Protein AF-A0A9D6SQY4-F1 (afdb_monomer_lite)

Radius of gyration: 19.08 Å; chains: 1; bounding box: 24×56×50 Å

Sequence (77 aa):
MITVHQKNPKGHPANPMSDRELEAKFLKQVDDVLAKKQSRALLDALWTLEELDDINKLLSLMRAPAAATSAVTGGIT

Foldseek 3Di:
DDDDDDPADECRPVHDDDPVRVLVVQLVVCVVFAPSVLSVVLSVCVVPVVVDPDCVVNVVSVDGDPDPPPDPPPDDD

Structure (mmCIF, N/CA/C/O backbone):
data_AF-A0A9D6SQY4-F1
#
_entry.id   AF-A0A9D6SQY4-F1
#
loop_
_atom_site.group_PDB
_atom_site.id
_atom_site.type_symbol
_atom_site.label_atom_id
_atom_site.label_alt_id
_atom_site.label_comp_id
_atom_site.label_asym_id
_atom_site.label_entity_id
_atom_site.label_seq_id
_atom_site.pdbx_PDB_ins_code
_atom_site.Cartn_x
_atom_site.Cartn_y
_atom_site.Cartn_z
_atom_site.occupancy
_atom_site.B_iso_or_equiv
_atom_site.auth_seq_id
_atom_site.auth_comp_id
_atom_site.auth_asym_id
_atom_site.auth_atom_id
_atom_site.pdbx_PDB_model_num
ATOM 1 N N . MET A 1 1 ? 0.843 -25.271 -31.799 1.00 55.12 1 MET A N 1
ATOM 2 C CA . MET A 1 1 ? 1.739 -24.661 -30.795 1.00 55.12 1 MET A CA 1
ATOM 3 C C . MET A 1 1 ? 2.366 -23.439 -31.439 1.00 55.12 1 MET A C 1
ATOM 5 O O . MET A 1 1 ? 3.024 -23.589 -32.455 1.00 55.12 1 MET A O 1
ATOM 9 N N . ILE A 1 2 ? 2.071 -22.245 -30.932 1.00 67.94 2 ILE A N 1
ATOM 10 C CA . ILE A 1 2 ? 2.597 -20.974 -31.448 1.00 67.94 2 ILE A CA 1
ATOM 11 C C . ILE A 1 2 ? 3.416 -20.329 -30.333 1.00 67.94 2 ILE A C 1
ATOM 13 O O . ILE A 1 2 ? 2.912 -20.151 -29.227 1.00 67.94 2 ILE A O 1
ATOM 17 N N . THR A 1 3 ? 4.684 -20.035 -30.610 1.00 72.94 3 THR A N 1
ATOM 18 C CA . THR A 1 3 ? 5.602 -19.421 -29.644 1.00 72.94 3 THR A CA 1
ATOM 19 C C . THR A 1 3 ? 5.591 -17.912 -29.850 1.00 72.94 3 THR A C 1
ATOM 21 O O . THR A 1 3 ? 5.975 -17.430 -30.912 1.00 72.94 3 THR A O 1
ATOM 24 N N . VAL A 1 4 ? 5.152 -17.160 -28.839 1.00 79.88 4 VAL A N 1
ATOM 25 C CA . VAL A 1 4 ? 5.217 -15.692 -28.814 1.00 79.88 4 VAL A CA 1
ATOM 26 C C . VAL A 1 4 ? 6.358 -15.272 -27.896 1.00 79.88 4 VAL A C 1
ATOM 28 O O . VAL A 1 4 ? 6.370 -15.612 -26.716 1.00 79.88 4 VAL A O 1
ATOM 31 N N . HIS A 1 5 ? 7.317 -14.518 -28.435 1.00 74.62 5 HIS A N 1
ATOM 32 C CA . HIS A 1 5 ? 8.352 -13.857 -27.647 1.00 74.62 5 HIS A CA 1
ATOM 33 C C . HIS A 1 5 ? 7.895 -12.435 -27.317 1.00 74.62 5 HIS A C 1
ATOM 35 O O . HIS A 1 5 ? 7.728 -11.606 -28.212 1.00 74.62 5 HIS A O 1
ATOM 41 N N . GLN A 1 6 ? 7.691 -12.145 -26.033 1.00 75.56 6 GLN A N 1
ATOM 42 C CA . GLN A 1 6 ? 7.338 -10.809 -25.570 1.00 75.56 6 GLN A CA 1
ATOM 43 C C . GLN A 1 6 ? 8.557 -10.163 -24.914 1.00 75.56 6 GLN A C 1
ATOM 45 O O . GLN A 1 6 ? 8.956 -10.532 -23.814 1.00 75.56 6 GLN A O 1
ATOM 50 N N . LYS A 1 7 ? 9.150 -9.194 -25.617 1.00 76.94 7 LYS A N 1
ATOM 51 C CA . LYS A 1 7 ? 10.395 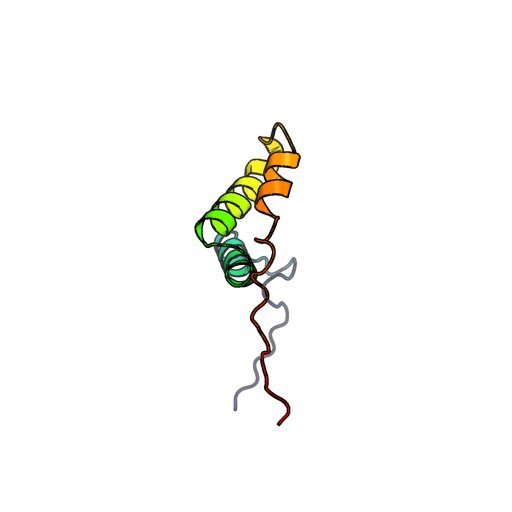-8.528 -25.211 1.00 76.94 7 LYS A CA 1
ATOM 52 C C . LYS A 1 7 ? 10.249 -7.713 -23.917 1.00 76.94 7 LYS A C 1
ATOM 54 O O . LYS A 1 7 ? 11.183 -7.672 -23.130 1.00 76.94 7 LYS A O 1
ATOM 59 N N . ASN A 1 8 ? 9.078 -7.106 -23.690 1.00 77.50 8 ASN A N 1
ATOM 60 C CA . ASN A 1 8 ? 8.789 -6.276 -22.516 1.00 77.50 8 ASN A CA 1
ATOM 61 C C . ASN A 1 8 ? 7.515 -6.773 -21.805 1.00 77.50 8 ASN A C 1
ATOM 63 O O . ASN A 1 8 ? 6.407 -6.443 -22.250 1.00 77.50 8 ASN A O 1
ATOM 67 N N . PRO A 1 9 ? 7.635 -7.557 -20.721 1.00 79.44 9 PRO A N 1
ATOM 68 C CA . PRO A 1 9 ? 6.474 -7.986 -19.946 1.00 79.44 9 PRO A CA 1
ATOM 69 C C . PRO A 1 9 ? 5.769 -6.787 -19.289 1.00 79.44 9 PRO A C 1
ATOM 71 O O . PRO A 1 9 ? 6.389 -5.753 -19.031 1.00 79.44 9 PRO A O 1
ATOM 74 N N . LYS A 1 10 ? 4.463 -6.913 -19.014 1.00 76.25 10 LYS A N 1
ATOM 75 C CA . LYS A 1 10 ? 3.705 -5.869 -18.301 1.00 76.25 10 LYS A CA 1
ATOM 76 C C . LYS A 1 10 ? 4.301 -5.606 -16.917 1.00 76.25 10 LYS A C 1
ATOM 78 O O . LYS A 1 10 ? 4.574 -6.542 -16.168 1.00 76.25 10 LYS A O 1
ATOM 83 N N . GLY A 1 11 ? 4.466 -4.329 -16.582 1.00 74.81 11 GLY A N 1
ATOM 84 C CA . GLY A 1 11 ? 5.159 -3.875 -15.375 1.00 74.81 11 GLY A CA 1
ATOM 85 C C . GLY A 1 11 ? 6.648 -3.581 -15.585 1.00 74.81 11 GLY A C 1
ATOM 86 O O . GLY A 1 11 ? 7.293 -3.081 -14.670 1.00 74.81 11 GLY A O 1
ATOM 87 N N . HIS A 1 12 ? 7.203 -3.840 -16.775 1.00 79.94 12 HIS A N 1
ATOM 88 C CA . HIS A 1 12 ? 8.516 -3.314 -17.153 1.00 79.94 12 HIS A CA 1
ATOM 89 C C . HIS A 1 12 ? 8.440 -1.779 -17.295 1.00 79.94 12 HIS A C 1
ATOM 91 O O . HIS A 1 12 ? 7.410 -1.285 -17.752 1.00 79.94 12 HIS A O 1
ATOM 97 N N . PRO A 1 13 ? 9.508 -1.004 -17.020 1.00 78.44 13 PRO A N 1
ATOM 98 C CA . PRO A 1 13 ? 9.497 0.453 -17.222 1.00 78.44 13 PRO A CA 1
ATOM 99 C C . PRO A 1 13 ? 9.071 0.884 -18.636 1.00 78.44 13 PRO A C 1
ATOM 101 O O . PRO A 1 13 ? 8.441 1.916 -18.822 1.00 78.44 13 PRO A O 1
ATOM 104 N N . ALA A 1 14 ? 9.374 0.051 -19.637 1.00 77.06 14 ALA A N 1
ATOM 105 C CA . ALA A 1 14 ? 8.986 0.247 -21.040 1.00 77.06 14 ALA A CA 1
ATOM 106 C C . ALA A 1 14 ? 7.585 -0.301 -21.413 1.00 77.06 14 ALA A C 1
ATOM 108 O O . ALA A 1 14 ? 7.203 -0.252 -22.579 1.00 77.06 14 ALA A O 1
ATOM 109 N N . ASN A 1 15 ? 6.849 -0.882 -20.461 1.00 81.56 15 ASN A N 1
ATOM 110 C CA . ASN A 1 15 ? 5.466 -1.356 -20.591 1.00 81.56 15 ASN A CA 1
ATOM 111 C C . ASN A 1 15 ? 4.773 -1.273 -19.211 1.00 81.56 15 ASN A C 1
ATOM 113 O O . ASN A 1 15 ? 4.503 -2.314 -18.592 1.00 81.56 15 ASN A O 1
ATOM 117 N N . PRO A 1 16 ? 4.581 -0.049 -18.675 1.00 85.44 16 PRO A N 1
ATOM 118 C CA . PRO A 1 16 ? 4.056 0.146 -17.333 1.00 85.44 16 PRO A CA 1
ATOM 119 C C . PRO A 1 16 ? 2.631 -0.398 -17.224 1.00 85.44 16 PRO A C 1
ATOM 121 O O . PRO A 1 16 ? 1.863 -0.437 -18.187 1.00 85.44 16 PRO A O 1
ATOM 124 N N . MET A 1 17 ? 2.289 -0.849 -16.025 1.00 87.00 17 MET A N 1
ATOM 125 C CA . MET A 1 17 ? 0.924 -1.237 -15.699 1.00 87.00 17 MET A CA 1
ATOM 126 C C . MET A 1 17 ? 0.082 0.032 -15.541 1.00 87.00 17 MET A C 1
ATOM 128 O O . MET A 1 17 ? 0.575 1.018 -15.001 1.00 87.00 17 MET A O 1
ATOM 132 N N . SER A 1 18 ? -1.164 0.016 -16.013 1.00 90.94 18 SER A N 1
ATOM 133 C CA . SER A 1 18 ? -2.089 1.114 -15.714 1.00 90.94 18 SER A CA 1
ATOM 134 C C . SER A 1 18 ? -2.487 1.097 -14.238 1.00 90.94 18 SER A C 1
ATOM 136 O O . SER A 1 18 ? -2.494 0.031 -13.618 1.00 90.94 18 SER A O 1
ATOM 138 N N . ASP A 1 19 ? -2.885 2.244 -13.694 1.00 91.31 19 ASP A N 1
ATOM 139 C CA . ASP A 1 19 ? -3.301 2.365 -12.289 1.00 91.31 19 ASP A CA 1
ATOM 140 C C . ASP A 1 19 ? -4.390 1.347 -11.940 1.00 91.31 19 ASP A C 1
ATOM 142 O O . ASP A 1 19 ? -4.242 0.566 -11.006 1.00 91.31 19 ASP A O 1
ATOM 146 N N . ARG A 1 20 ? -5.405 1.221 -12.800 1.00 90.62 20 ARG A N 1
ATOM 147 C CA . ARG A 1 20 ? -6.492 0.245 -12.645 1.00 90.62 20 ARG A CA 1
ATOM 148 C C . ARG A 1 20 ? -6.010 -1.205 -12.597 1.00 90.62 20 ARG A C 1
ATOM 150 O O . ARG A 1 20 ? -6.569 -2.029 -11.872 1.00 90.62 20 ARG A O 1
ATOM 157 N N . GLU A 1 21 ? -5.008 -1.549 -13.399 1.00 90.00 21 GLU A N 1
ATOM 158 C CA . GLU A 1 21 ? -4.423 -2.890 -13.377 1.00 90.00 21 GLU A CA 1
ATOM 159 C C . GLU A 1 21 ? -3.591 -3.118 -12.110 1.00 90.00 21 GLU A C 1
ATOM 161 O O . GLU A 1 21 ? -3.612 -4.223 -11.559 1.00 90.00 21 GLU A O 1
ATOM 166 N N . LEU A 1 22 ? -2.910 -2.080 -11.621 1.00 91.69 22 LEU A N 1
ATOM 167 C CA . LEU A 1 22 ? -2.141 -2.124 -10.383 1.00 91.69 22 LEU A CA 1
ATOM 168 C C . LEU A 1 22 ? -3.061 -2.274 -9.165 1.00 91.69 22 LEU A C 1
ATOM 170 O O . LEU A 1 22 ? -2.824 -3.148 -8.331 1.00 91.69 22 LEU A O 1
ATOM 174 N N . GLU A 1 23 ? -4.151 -1.507 -9.112 1.00 93.75 23 GLU A N 1
ATOM 175 C CA . GLU A 1 23 ? -5.213 -1.619 -8.108 1.00 93.75 23 GLU A CA 1
ATOM 176 C C . GLU A 1 23 ? -5.812 -3.031 -8.088 1.00 93.75 23 GLU A C 1
ATOM 178 O O . GLU A 1 23 ? -5.928 -3.657 -7.033 1.00 93.75 23 GLU A O 1
ATOM 183 N N . ALA A 1 24 ? -6.162 -3.569 -9.261 1.00 92.94 24 ALA A N 1
ATOM 184 C CA . ALA A 1 24 ? -6.729 -4.910 -9.373 1.00 92.94 24 ALA A CA 1
ATOM 185 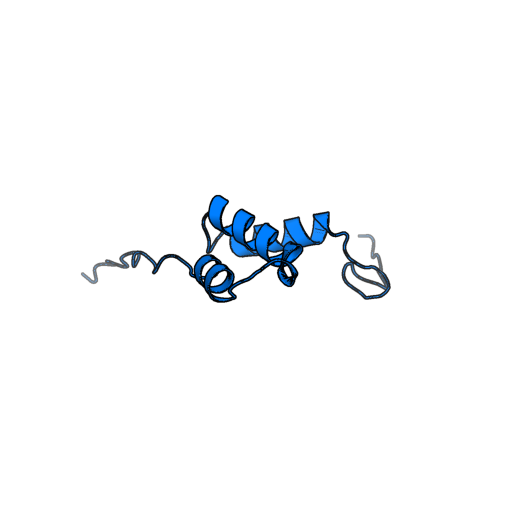C C . ALA A 1 24 ? -5.739 -5.992 -8.914 1.00 92.94 24 ALA A C 1
ATOM 187 O O . ALA A 1 24 ? -6.128 -6.934 -8.216 1.00 92.94 24 ALA A O 1
ATOM 188 N N . LYS A 1 25 ? -4.455 -5.853 -9.275 1.00 91.56 25 LYS A N 1
ATOM 189 C CA . LYS A 1 25 ? -3.387 -6.751 -8.820 1.00 91.56 25 LYS A CA 1
ATOM 190 C C . LYS A 1 25 ? -3.229 -6.693 -7.301 1.00 91.56 25 LYS A C 1
ATOM 192 O O . LYS A 1 25 ? -3.148 -7.745 -6.669 1.00 91.56 25 LYS A O 1
ATOM 197 N N . PHE A 1 26 ? -3.215 -5.490 -6.730 1.00 92.94 26 PHE A N 1
ATOM 198 C CA . PHE A 1 26 ? -3.114 -5.281 -5.290 1.00 92.94 26 PHE A CA 1
ATOM 199 C C . PHE A 1 26 ? -4.282 -5.937 -4.554 1.00 92.94 26 PHE A C 1
ATOM 201 O O . PHE A 1 26 ? -4.052 -6.800 -3.709 1.00 92.94 26 PHE A O 1
ATOM 208 N N . LEU A 1 27 ? -5.525 -5.611 -4.930 1.00 91.75 27 LEU A N 1
ATOM 209 C CA . LEU A 1 27 ? -6.729 -6.160 -4.297 1.00 91.75 27 LEU A CA 1
ATOM 210 C C . LEU A 1 27 ? -6.748 -7.690 -4.342 1.00 91.75 27 LEU A C 1
ATOM 212 O O . LEU A 1 27 ? -7.071 -8.322 -3.342 1.00 91.75 27 LEU A O 1
ATOM 216 N N . LYS A 1 28 ? -6.325 -8.291 -5.461 1.00 92.12 28 LYS A N 1
ATOM 217 C CA . LYS A 1 28 ? -6.221 -9.750 -5.588 1.00 92.12 28 LYS A CA 1
ATOM 218 C C . LYS A 1 28 ? -5.202 -10.372 -4.624 1.00 92.12 28 LYS A C 1
ATOM 220 O O . LYS A 1 28 ? -5.399 -11.507 -4.209 1.00 92.12 28 LYS A O 1
ATOM 225 N N . GLN A 1 29 ? -4.123 -9.667 -4.287 1.00 91.00 29 GLN A N 1
ATOM 226 C CA . GLN A 1 29 ? -3.124 -10.148 -3.328 1.00 91.00 29 GLN A CA 1
ATOM 227 C C . GLN A 1 29 ? -3.567 -9.996 -1.871 1.00 91.00 29 GLN A C 1
ATOM 229 O O . GLN A 1 29 ? -3.125 -10.778 -1.035 1.00 91.00 29 GLN A O 1
ATOM 234 N N . VAL A 1 30 ? -4.400 -9.001 -1.556 1.00 91.38 30 VAL A N 1
ATOM 235 C CA . VAL A 1 30 ? -4.798 -8.718 -0.167 1.00 91.38 30 VAL A CA 1
ATOM 236 C C . VAL A 1 30 ? -6.135 -9.339 0.244 1.00 91.38 30 VAL A C 1
ATOM 238 O O . VAL A 1 30 ? -6.373 -9.456 1.439 1.00 91.38 30 VAL A O 1
ATOM 241 N N . ASP A 1 31 ? -6.989 -9.766 -0.697 1.00 85.81 31 ASP A N 1
ATOM 242 C CA . ASP A 1 31 ? -8.330 -10.329 -0.411 1.00 85.81 31 ASP A CA 1
ATOM 243 C C . ASP A 1 31 ? -8.302 -11.587 0.480 1.00 85.81 31 ASP A C 1
ATOM 245 O O . ASP A 1 31 ? -9.263 -11.847 1.196 1.00 85.81 31 ASP A O 1
ATOM 249 N N . ASP A 1 32 ? -7.200 -12.346 0.463 1.00 86.56 32 ASP A N 1
ATOM 250 C CA . ASP A 1 32 ? -7.022 -13.564 1.272 1.00 86.56 32 ASP A CA 1
ATOM 251 C C . ASP A 1 32 ? -6.659 -13.262 2.739 1.00 86.56 32 ASP A C 1
ATOM 253 O O . ASP A 1 32 ? -6.898 -14.066 3.637 1.00 86.56 32 ASP A O 1
ATOM 257 N N . VAL A 1 33 ? -6.100 -12.075 2.998 1.00 89.69 33 VAL A N 1
ATOM 258 C CA . VAL A 1 33 ? -5.524 -11.702 4.302 1.00 89.69 33 VAL A CA 1
ATOM 259 C C . VAL A 1 33 ? -6.334 -10.603 4.994 1.00 89.69 33 VAL A C 1
ATOM 261 O O . VAL A 1 33 ? -6.411 -10.560 6.223 1.00 89.69 33 VAL A O 1
ATOM 264 N N . LEU A 1 34 ? -6.940 -9.704 4.219 1.00 89.50 34 LEU A N 1
ATOM 265 C CA . LEU A 1 34 ? -7.682 -8.542 4.695 1.00 89.50 34 LEU A CA 1
ATOM 266 C C . LEU A 1 34 ? -9.124 -8.589 4.187 1.00 89.50 34 LEU A C 1
ATOM 268 O O . LEU A 1 34 ? -9.400 -8.952 3.045 1.00 89.50 34 LEU A O 1
ATOM 272 N N . ALA A 1 35 ? -10.066 -8.148 5.022 1.00 91.06 35 ALA A N 1
ATOM 273 C CA . ALA A 1 35 ? -11.457 -8.028 4.602 1.00 91.06 35 ALA A CA 1
ATOM 274 C C . ALA 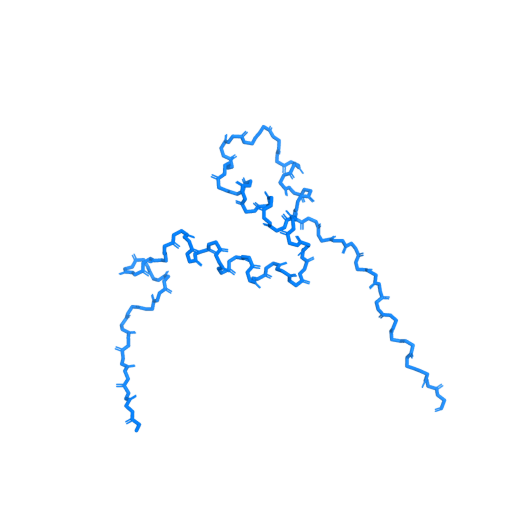A 1 35 ? -11.586 -7.040 3.426 1.00 91.06 35 ALA A C 1
ATOM 276 O O . ALA A 1 35 ? -10.983 -5.971 3.449 1.00 91.06 35 ALA A O 1
ATOM 277 N N . LYS A 1 36 ? -12.458 -7.319 2.447 1.00 89.38 36 LYS A N 1
ATOM 278 C CA . LYS A 1 36 ? -12.668 -6.476 1.245 1.00 89.38 36 LYS A CA 1
ATOM 279 C C . LYS A 1 36 ? -12.767 -4.973 1.514 1.00 89.38 36 LYS A C 1
ATOM 281 O O . LYS A 1 36 ? -12.181 -4.169 0.795 1.00 89.38 36 LYS A O 1
ATOM 286 N N . LYS A 1 37 ? -13.504 -4.591 2.561 1.00 90.56 37 LYS A N 1
ATOM 287 C CA . LYS A 1 37 ? -13.655 -3.187 2.978 1.00 90.56 37 LYS A CA 1
ATOM 288 C C . LYS A 1 37 ? -12.335 -2.576 3.456 1.00 90.56 37 LYS A C 1
ATOM 290 O O . LYS A 1 37 ? -12.046 -1.433 3.126 1.00 90.56 37 LYS A O 1
ATOM 295 N N . GLN A 1 38 ? -11.549 -3.343 4.207 1.00 92.00 38 GLN A N 1
ATOM 296 C CA . GLN A 1 38 ? -10.236 -2.946 4.709 1.00 92.00 38 GLN A CA 1
ATOM 297 C C . GLN A 1 38 ? -9.216 -2.852 3.571 1.00 92.00 38 GLN A C 1
ATOM 299 O O . GLN A 1 38 ? -8.524 -1.848 3.467 1.00 92.00 38 GLN A O 1
ATOM 304 N N . SER A 1 39 ? -9.190 -3.835 2.669 1.00 93.25 39 SER A N 1
ATOM 305 C CA . SER A 1 39 ? -8.356 -3.834 1.461 1.00 93.25 39 SER A CA 1
ATOM 306 C C . SER A 1 39 ? -8.601 -2.609 0.584 1.00 93.25 39 SER A C 1
ATOM 308 O O . SER A 1 39 ? -7.654 -2.003 0.087 1.00 93.25 39 SER A O 1
ATOM 310 N N . ARG A 1 40 ? -9.873 -2.220 0.416 1.00 93.56 40 ARG A N 1
ATOM 311 C CA . ARG A 1 40 ? -10.239 -1.018 -0.335 1.00 93.56 40 ARG A CA 1
ATOM 312 C C . ARG A 1 40 ? -9.784 0.253 0.380 1.00 93.56 40 ARG A C 1
ATOM 314 O O . ARG A 1 40 ? -9.062 1.030 -0.221 1.00 93.56 40 ARG A O 1
ATOM 321 N N . ALA A 1 41 ? -10.103 0.399 1.666 1.00 92.94 41 ALA A N 1
ATOM 322 C CA . ALA A 1 41 ? -9.674 1.553 2.458 1.00 92.94 41 ALA A CA 1
ATOM 323 C C . ALA A 1 41 ? -8.142 1.711 2.508 1.00 92.94 41 ALA A C 1
ATOM 325 O O . ALA A 1 41 ? -7.637 2.829 2.481 1.00 92.94 41 ALA A O 1
ATOM 326 N N . LEU A 1 42 ? -7.401 0.599 2.552 1.00 93.94 42 LEU A N 1
ATOM 327 C CA . LEU A 1 42 ? -5.942 0.599 2.475 1.00 93.94 42 LEU A CA 1
ATOM 328 C C . LEU A 1 42 ? -5.447 1.088 1.108 1.00 93.94 42 LEU A C 1
ATOM 330 O O . LEU A 1 42 ? -4.518 1.884 1.054 1.00 93.94 42 LEU A O 1
ATOM 334 N N . LEU A 1 43 ? -6.065 0.632 0.015 1.00 94.75 43 LEU A N 1
ATOM 335 C CA . LEU A 1 43 ? -5.724 1.078 -1.336 1.00 94.75 43 LEU A CA 1
ATOM 336 C C . LEU A 1 43 ? -5.984 2.579 -1.523 1.00 94.75 43 LEU A C 1
ATOM 338 O O . LEU A 1 43 ? -5.121 3.272 -2.053 1.00 94.75 43 LEU A O 1
ATOM 342 N N . ASP A 1 44 ? -7.133 3.077 -1.061 1.00 94.31 44 ASP A N 1
ATOM 343 C CA . ASP A 1 44 ? -7.458 4.507 -1.099 1.00 94.31 44 ASP A CA 1
ATOM 344 C C . ASP A 1 44 ? -6.417 5.323 -0.301 1.00 94.31 44 ASP A C 1
ATOM 346 O O . ASP A 1 44 ? -5.854 6.280 -0.826 1.00 94.31 44 ASP A O 1
ATOM 350 N N . ALA A 1 45 ? -6.058 4.883 0.913 1.00 94.00 45 ALA A N 1
ATOM 351 C CA . ALA A 1 45 ? -5.049 5.555 1.739 1.00 94.00 45 ALA A CA 1
ATOM 352 C C . ALA A 1 45 ? -3.633 5.552 1.127 1.00 94.00 45 ALA A C 1
ATOM 354 O O . ALA A 1 45 ? -2.857 6.471 1.382 1.00 94.00 45 ALA A O 1
ATOM 355 N N . LEU A 1 46 ? -3.276 4.529 0.341 1.00 94.12 46 LEU A N 1
ATOM 356 C CA . LEU A 1 46 ? -1.995 4.469 -0.374 1.00 94.12 46 LEU A CA 1
ATOM 357 C C . LEU A 1 46 ? -1.945 5.444 -1.557 1.00 94.12 46 LEU A C 1
ATOM 359 O O . LEU A 1 46 ? -0.876 5.977 -1.847 1.00 94.12 46 LEU A O 1
ATOM 363 N N . TRP A 1 47 ? -3.079 5.685 -2.220 1.00 95.38 47 TRP A N 1
ATOM 364 C CA . TRP A 1 47 ? -3.183 6.676 -3.294 1.00 95.38 47 TRP A CA 1
ATOM 365 C C . TRP A 1 47 ? -3.153 8.116 -2.776 1.00 95.38 47 TRP A C 1
ATOM 367 O O . TRP A 1 47 ? -2.594 8.979 -3.444 1.00 95.38 47 TRP A O 1
ATOM 377 N N . THR A 1 48 ? -3.695 8.368 -1.582 1.00 95.00 48 THR A N 1
ATOM 378 C CA . THR A 1 48 ? -3.743 9.696 -0.944 1.00 95.00 48 THR A CA 1
ATOM 379 C C . THR A 1 48 ? -2.724 9.828 0.194 1.00 95.00 48 THR A C 1
ATOM 381 O O . THR A 1 48 ? -3.009 10.428 1.232 1.00 95.00 48 THR A O 1
ATOM 384 N N . LEU A 1 49 ? -1.541 9.217 0.053 1.00 93.25 49 LEU A N 1
ATOM 385 C CA . LEU A 1 49 ? -0.554 9.139 1.139 1.00 93.25 49 LEU A CA 1
ATOM 386 C C . LEU A 1 49 ? -0.057 10.524 1.591 1.00 93.25 49 LEU A C 1
ATOM 388 O O . LEU A 1 49 ? 0.237 10.716 2.767 1.00 93.25 49 LEU A O 1
ATOM 392 N N . GLU A 1 50 ? 0.009 11.489 0.673 1.00 92.62 50 GLU A N 1
ATOM 393 C CA . GLU A 1 50 ? 0.405 12.878 0.951 1.00 92.62 50 GLU A CA 1
ATOM 394 C C . GLU A 1 50 ? -0.600 13.646 1.823 1.00 92.62 50 GLU A C 1
ATOM 396 O O . GLU A 1 50 ? -0.227 14.602 2.498 1.00 92.62 50 GLU A O 1
ATOM 401 N N . GLU A 1 51 ? -1.857 13.205 1.852 1.00 94.06 51 GLU A N 1
ATOM 402 C CA . GLU A 1 51 ? -2.934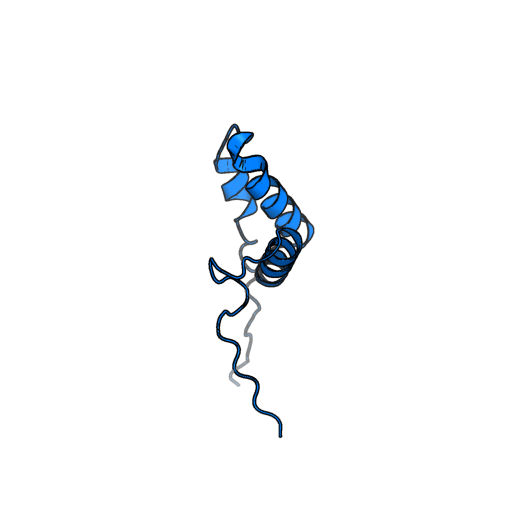 13.809 2.645 1.00 94.06 51 GLU A CA 1
ATOM 403 C C . GLU A 1 51 ? -3.025 13.190 4.052 1.00 94.06 51 GLU A C 1
ATOM 405 O O . GLU A 1 51 ? -3.857 13.582 4.877 1.00 94.06 51 GLU A O 1
ATOM 410 N N . LEU A 1 52 ? -2.186 12.190 4.343 1.00 93.00 52 LEU A N 1
ATOM 411 C CA . LEU A 1 52 ? -2.245 11.445 5.587 1.00 93.00 52 LEU A CA 1
ATOM 412 C C . LEU A 1 52 ? -1.511 12.182 6.715 1.00 93.00 52 LEU A C 1
ATOM 414 O O . LEU A 1 52 ? -0.289 12.192 6.796 1.00 93.00 52 LEU A O 1
ATOM 418 N N . ASP A 1 53 ? -2.290 12.722 7.648 1.00 92.12 53 ASP A N 1
ATOM 419 C CA . ASP A 1 53 ? -1.785 13.432 8.833 1.00 92.12 53 ASP A CA 1
ATOM 420 C C . ASP A 1 53 ? -1.068 12.514 9.851 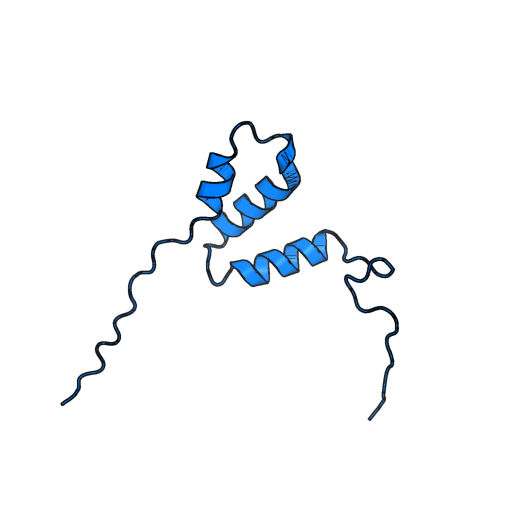1.00 92.12 53 ASP A C 1
ATOM 422 O O . ASP A 1 53 ? -0.198 12.950 10.599 1.00 92.12 53 ASP A O 1
ATOM 426 N N . ASP A 1 54 ? -1.411 11.218 9.873 1.00 93.12 54 ASP A N 1
ATOM 427 C CA . ASP A 1 54 ? -0.836 10.242 10.807 1.00 93.12 54 ASP A CA 1
ATOM 428 C C . ASP A 1 54 ? -0.646 8.867 10.154 1.00 93.12 54 ASP A C 1
ATOM 430 O O . ASP A 1 54 ? -1.609 8.200 9.757 1.00 93.12 54 ASP A O 1
ATOM 434 N N . ILE A 1 55 ? 0.606 8.406 10.120 1.00 91.75 55 ILE A N 1
ATOM 435 C CA . ILE A 1 55 ? 1.002 7.109 9.562 1.00 91.75 55 ILE A CA 1
ATOM 436 C C . ILE A 1 55 ? 0.388 5.917 10.313 1.00 91.75 55 ILE A C 1
ATOM 438 O O . ILE A 1 55 ? 0.177 4.854 9.722 1.00 91.75 55 ILE A O 1
ATOM 442 N N . ASN A 1 56 ? 0.028 6.073 11.592 1.00 92.69 56 ASN A N 1
ATOM 443 C CA . ASN A 1 56 ? -0.609 5.006 12.369 1.00 92.69 56 ASN A CA 1
ATOM 444 C C . ASN A 1 56 ? -1.976 4.610 11.796 1.00 92.69 56 ASN A C 1
ATOM 446 O O . ASN A 1 56 ? -2.383 3.451 11.9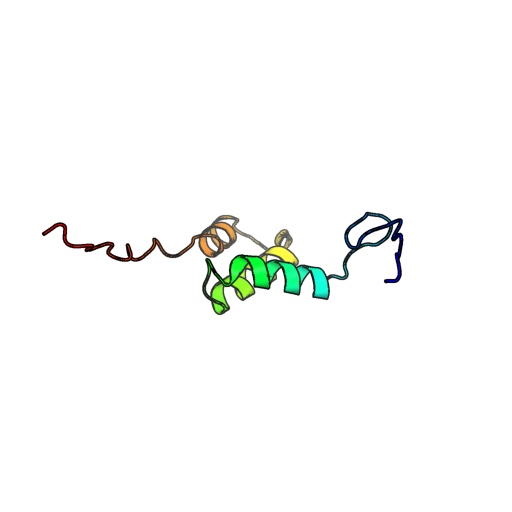28 1.00 92.69 56 ASN A O 1
ATOM 450 N N . LYS A 1 57 ? -2.668 5.534 11.113 1.00 90.69 57 LYS A N 1
ATOM 451 C CA . LYS A 1 57 ? -3.933 5.250 10.416 1.00 90.69 57 LYS A CA 1
ATOM 452 C C . LYS A 1 57 ? -3.720 4.233 9.291 1.00 90.69 57 LYS A C 1
ATOM 454 O O . LYS A 1 57 ? -4.485 3.277 9.184 1.00 90.69 57 LYS A O 1
ATOM 459 N N . LEU A 1 58 ? -2.639 4.381 8.519 1.00 93.00 58 LEU A N 1
ATOM 460 C CA . LEU A 1 58 ? -2.259 3.435 7.464 1.00 93.00 58 LEU A CA 1
ATOM 461 C C . LEU A 1 58 ? -1.843 2.080 8.049 1.00 93.00 58 LEU A C 1
ATOM 463 O O . LEU A 1 58 ? -2.328 1.037 7.615 1.00 93.00 58 LEU A O 1
ATOM 467 N N . LEU A 1 59 ? -0.986 2.087 9.072 1.00 92.31 59 LEU A N 1
ATOM 468 C CA . LEU A 1 59 ? -0.501 0.854 9.704 1.00 92.31 59 LEU A CA 1
ATOM 469 C C . LEU A 1 59 ? -1.637 0.046 10.348 1.00 92.31 59 LEU A C 1
ATOM 471 O O . LEU A 1 59 ? -1.638 -1.184 10.295 1.00 92.31 59 LEU A O 1
ATOM 475 N N . SER A 1 60 ? -2.644 0.725 10.897 1.00 91.81 60 SER A N 1
ATOM 476 C CA . SER A 1 60 ? -3.841 0.076 11.441 1.00 91.81 60 SER A CA 1
ATOM 477 C C . SER A 1 60 ? -4.654 -0.643 10.359 1.00 91.81 60 SER A C 1
ATOM 479 O O . SER A 1 60 ? -5.184 -1.722 10.617 1.00 91.81 60 SER A O 1
ATOM 481 N N . LEU A 1 61 ? -4.707 -0.096 9.138 1.00 90.75 61 LEU A N 1
ATOM 482 C CA . LEU A 1 61 ? -5.359 -0.731 7.985 1.00 90.75 61 LEU A CA 1
ATOM 483 C C . LEU A 1 61 ? -4.573 -1.932 7.445 1.00 90.75 61 LEU A C 1
ATOM 485 O O . LEU A 1 61 ? -5.179 -2.844 6.887 1.00 90.75 61 LEU A O 1
ATOM 489 N N . MET A 1 62 ? -3.253 -1.975 7.638 1.00 91.69 62 MET A N 1
ATOM 490 C CA . MET A 1 62 ? -2.406 -3.108 7.236 1.00 91.69 62 MET A CA 1
ATOM 491 C C . MET A 1 62 ? -2.477 -4.298 8.198 1.00 91.69 62 MET A C 1
ATOM 493 O O . MET A 1 62 ? -2.019 -5.395 7.874 1.00 91.69 62 MET A O 1
ATOM 497 N N . ARG A 1 63 ? -3.040 -4.104 9.392 1.00 90.31 63 ARG A N 1
ATOM 498 C CA . ARG A 1 63 ? -3.121 -5.157 10.396 1.00 90.31 63 ARG A CA 1
ATOM 499 C C . ARG A 1 63 ? -4.180 -6.182 10.001 1.00 90.31 63 ARG A C 1
ATOM 501 O O . ARG A 1 63 ? -5.379 -5.915 10.067 1.00 90.31 63 ARG A O 1
ATOM 508 N N . ALA A 1 64 ? -3.721 -7.375 9.636 1.00 81.81 64 ALA A N 1
ATOM 509 C CA . ALA A 1 64 ? -4.597 -8.524 9.475 1.00 81.81 64 ALA A CA 1
ATOM 510 C C . ALA A 1 64 ? -5.288 -8.841 10.811 1.00 81.81 64 ALA A C 1
ATOM 512 O O . ALA A 1 64 ? -4.664 -8.689 11.874 1.00 81.81 64 ALA A O 1
ATOM 513 N N . PRO A 1 65 ? -6.562 -9.275 10.797 1.00 72.12 65 PRO A N 1
ATOM 514 C CA . PRO A 1 65 ? -7.169 -9.820 11.998 1.00 72.12 65 PRO A CA 1
ATOM 515 C C . PRO A 1 65 ? -6.269 -10.953 12.495 1.00 72.12 65 PRO A C 1
ATOM 517 O O . PRO A 1 65 ? -5.877 -11.821 11.716 1.00 72.12 65 PRO A O 1
ATOM 520 N N . ALA A 1 66 ? -5.895 -10.913 13.778 1.00 63.72 66 ALA A N 1
ATOM 521 C CA . ALA A 1 66 ? -5.175 -12.017 14.398 1.00 63.72 66 ALA A CA 1
ATOM 522 C C . ALA A 1 66 ? -5.988 -13.279 14.107 1.00 63.72 66 ALA A C 1
ATOM 524 O O . ALA A 1 66 ? -7.163 -13.335 14.472 1.00 63.72 66 ALA A O 1
ATOM 525 N N . ALA A 1 67 ? -5.406 -14.207 13.348 1.00 55.78 67 ALA A N 1
ATOM 526 C CA . ALA A 1 67 ? -6.116 -15.372 12.862 1.00 55.78 67 ALA A CA 1
ATOM 527 C C . ALA A 1 67 ? -6.885 -16.019 14.020 1.00 55.78 67 ALA A C 1
ATOM 529 O O . ALA A 1 67 ? -6.304 -16.323 15.063 1.00 55.78 67 ALA A O 1
ATOM 530 N N . ALA A 1 68 ? -8.185 -16.258 13.827 1.00 48.22 68 ALA A N 1
ATOM 531 C CA . ALA A 1 68 ? -8.814 -17.375 14.500 1.00 48.22 68 ALA A CA 1
ATOM 532 C C . ALA A 1 68 ? -7.980 -18.593 14.101 1.00 48.22 68 ALA A C 1
ATOM 534 O O . ALA A 1 68 ? -7.978 -18.997 12.938 1.00 48.22 68 ALA A O 1
ATOM 535 N N . THR A 1 69 ? -7.187 -19.090 15.046 1.00 41.41 69 THR A N 1
ATOM 536 C CA . THR A 1 69 ? -6.495 -20.368 14.976 1.00 41.41 69 THR A CA 1
ATOM 537 C C . THR A 1 69 ? -7.502 -21.396 14.476 1.00 41.41 69 THR A C 1
ATOM 539 O O . THR A 1 69 ? -8.357 -21.844 15.236 1.00 41.41 69 THR A O 1
ATOM 542 N N . SER A 1 70 ? -7.471 -21.727 13.184 1.00 43.75 70 SER A N 1
ATOM 543 C CA . SER A 1 70 ? -8.233 -22.866 12.696 1.00 43.75 70 SER A CA 1
ATOM 544 C C . SER A 1 70 ? -7.620 -24.085 13.352 1.00 43.75 70 SER A C 1
ATOM 546 O O . SER A 1 70 ? -6.464 -24.435 13.113 1.00 43.75 70 SER A O 1
ATOM 548 N N . ALA A 1 71 ? -8.403 -24.648 14.263 1.00 46.16 71 ALA A N 1
ATOM 549 C CA . ALA A 1 71 ? -8.134 -25.876 14.960 1.00 46.16 71 ALA A CA 1
ATOM 550 C C . ALA A 1 71 ? -7.768 -26.967 13.950 1.00 46.16 71 ALA A C 1
ATOM 552 O O . ALA A 1 71 ? -8.622 -27.480 13.231 1.00 46.16 71 ALA A O 1
ATOM 553 N N . VAL A 1 72 ? -6.502 -27.375 13.954 1.00 51.31 72 VAL A N 1
ATOM 554 C CA . VAL A 1 72 ? -6.147 -28.751 13.622 1.00 51.31 72 VAL A CA 1
ATOM 555 C C . VAL A 1 72 ? -6.328 -29.581 14.893 1.00 51.31 72 VAL A C 1
ATOM 557 O O . VAL A 1 72 ? -5.383 -30.031 15.528 1.00 51.31 72 VAL A O 1
ATOM 560 N N . THR A 1 73 ? -7.588 -29.782 15.284 1.00 45.69 73 THR A N 1
ATOM 561 C CA . THR A 1 73 ? -7.964 -30.956 16.079 1.00 45.69 73 THR A CA 1
ATOM 562 C C . THR A 1 73 ? -8.049 -32.123 15.100 1.00 45.69 73 THR A C 1
ATOM 564 O O . THR A 1 73 ? -9.125 -32.552 14.696 1.00 45.69 73 THR A O 1
ATOM 567 N N . GLY A 1 74 ? -6.886 -32.583 14.643 1.00 43.19 74 GLY A N 1
ATOM 568 C CA . GLY A 1 74 ? -6.732 -33.904 14.053 1.00 43.19 74 GLY A CA 1
ATOM 569 C C . GLY A 1 74 ? -6.449 -34.856 15.201 1.00 43.19 74 GLY A C 1
ATOM 570 O O . GLY A 1 74 ? -5.325 -34.897 15.692 1.00 43.19 74 GLY A O 1
ATOM 571 N N . GLY A 1 75 ? -7.488 -35.540 15.679 1.00 45.84 75 GLY A N 1
ATOM 572 C CA . GLY A 1 75 ? -7.359 -36.578 16.691 1.00 45.84 75 GLY A CA 1
ATOM 573 C C . GLY A 1 75 ? -6.342 -37.622 16.246 1.00 45.84 75 GLY A C 1
ATOM 574 O O . GLY A 1 75 ? -6.541 -38.305 15.247 1.00 45.84 75 GLY A O 1
ATOM 575 N N . ILE A 1 76 ? -5.254 -37.728 17.000 1.00 57.19 76 ILE A N 1
ATOM 576 C CA . ILE A 1 76 ? -4.479 -38.958 17.080 1.00 57.19 76 ILE A CA 1
ATOM 577 C C . ILE A 1 76 ? -5.235 -39.885 18.035 1.00 57.19 76 ILE A C 1
ATOM 579 O O . ILE A 1 76 ? -5.219 -39.719 19.253 1.00 57.19 76 ILE A O 1
ATOM 583 N N . THR A 1 77 ? -5.995 -40.804 17.457 1.00 45.94 77 THR A N 1
ATOM 584 C CA . THR A 1 77 ? -6.406 -42.062 18.084 1.00 45.94 77 THR A CA 1
ATOM 585 C C . THR A 1 77 ? -5.996 -43.170 17.137 1.00 45.94 77 THR A C 1
ATOM 587 O O . THR A 1 77 ? -6.208 -42.985 15.917 1.00 45.94 77 THR A O 1
#

Secondary structure (DSSP, 8-state):
------SS-TTBTTBPPPHHHHHHHHHHHHTTTS-HHHHHHHHHHHHTGGG-S-HHHHHHHH---------------

pLDDT: mean 81.47, std 15.99, range [41.41, 95.38]